Protein AF-A0A376TMY0-F1 (afdb_monomer)

Organism: Escherichia coli (NCBI:txid562)

Sequence (154 aa):
MQKVVAERKQSINDLKIKVEDQLVHAHFEAKAALDAGATEAEMKPIQDDIRHAQWRWDLAIASHGIHMHAPEEGLRMLGTAMDKAADARTKLARLLATKGITHEIEIPDISTKEKAQQAIGLNMEQIKAEKQDFIKTVIPQWEEQARKNGLLSQ

Secondary structure (DSSP, 8-state):
-HHHHHHHHHHHHHHHHHHHHHHHHHHHHHHHHHHTT--HHHHHHHHHHHHHHHHHHHHHHSSTTHHHH-HHHHHHHHHHHHHHHHHHHHHHHHHHHHTT--S--PPP--SSHHHHHHHTT--HHHHHHHHHHHHHHHHHHHHHHHHHTTSS--

Nearest PDB structures (foldseek):
  4wjy-assembly1_B  TM=9.964E-01  e=9.629E-17  Escherichia coli K-12
  2rf7-assembly1_B  TM=9.972E-01  e=1.450E-16  Escherichia coli K-12
  2rdz-assembly1_A  TM=9.982E-01  e=1.780E-16  Escherichia coli
  3ubr-assembly1_B  TM=9.770E-01  e=7.491E-11  Shewanella oneidensis
  3bng-assembly1_A  TM=9.605E-01  e=2.090E-07  Wolinella succinogenes

pLDDT: mean 98.4, std 2.16, range [74.0, 98.94]

Structure (mmCIF, N/CA/C/O backbone):
data_AF-A0A376TMY0-F1
#
_entry.id   AF-A0A376TMY0-F1
#
loop_
_atom_site.group_PDB
_atom_site.id
_atom_site.type_symbol
_atom_site.label_atom_id
_atom_site.label_alt_id
_atom_site.label_comp_id
_atom_site.label_asym_id
_atom_site.label_entity_id
_atom_site.label_seq_id
_atom_site.pdbx_PDB_ins_code
_atom_site.Cartn_x
_atom_site.Cartn_y
_atom_site.Cartn_z
_atom_site.occupancy
_atom_site.B_iso_or_equiv
_atom_site.auth_seq_id
_atom_site.auth_comp_id
_atom_site.auth_asym_id
_atom_site.auth_atom_id
_atom_site.pdbx_PDB_model_num
ATOM 1 N N . MET A 1 1 ? 19.590 22.408 -14.480 1.00 90.50 1 MET A N 1
ATOM 2 C CA . MET A 1 1 ? 18.541 21.394 -14.742 1.00 90.50 1 MET A CA 1
ATOM 3 C C . MET A 1 1 ? 18.620 20.184 -13.813 1.00 90.50 1 MET A C 1
ATOM 5 O O . MET A 1 1 ? 17.649 19.960 -13.108 1.00 90.50 1 MET A O 1
ATOM 9 N N . GLN A 1 2 ? 19.740 19.451 -13.718 1.00 97.69 2 GLN A N 1
ATOM 10 C CA . GLN A 1 2 ? 19.847 18.258 -12.844 1.00 97.69 2 GLN A CA 1
ATOM 11 C C . GLN A 1 2 ? 19.485 18.519 -11.367 1.00 97.69 2 GLN A C 1
ATOM 13 O O . GLN A 1 2 ? 18.753 17.732 -10.776 1.00 97.69 2 GLN A O 1
ATOM 18 N N . LYS A 1 3 ? 19.914 19.657 -10.799 1.00 98.38 3 LYS A N 1
ATOM 19 C CA . LYS A 1 3 ? 19.566 20.055 -9.422 1.00 98.38 3 LYS A CA 1
ATOM 20 C C . LYS A 1 3 ? 18.049 20.149 -9.188 1.00 98.38 3 LYS A C 1
ATOM 22 O O . LYS A 1 3 ? 17.564 19.632 -8.194 1.00 98.38 3 LYS A O 1
ATOM 27 N N . VAL A 1 4 ? 17.306 20.735 -10.130 1.00 98.44 4 VAL A N 1
ATOM 28 C CA . VAL A 1 4 ? 15.838 20.879 -10.045 1.00 98.44 4 VAL A CA 1
ATOM 29 C C . VAL A 1 4 ? 15.142 19.514 -10.103 1.00 98.44 4 VAL A C 1
ATOM 31 O O . VAL A 1 4 ? 14.185 19.272 -9.376 1.00 98.44 4 VAL A O 1
ATOM 34 N N . VAL A 1 5 ? 15.638 18.598 -10.942 1.00 98.62 5 VAL A N 1
ATOM 35 C CA . VAL A 1 5 ? 15.109 17.224 -11.032 1.00 98.62 5 VAL A CA 1
ATOM 36 C C . VAL A 1 5 ? 15.339 16.457 -9.728 1.00 98.62 5 VAL A C 1
ATOM 38 O O . VAL A 1 5 ? 14.443 15.749 -9.273 1.00 98.62 5 VAL A O 1
ATOM 41 N N . ALA A 1 6 ? 16.521 16.606 -9.122 1.00 98.62 6 ALA A N 1
ATOM 42 C CA . ALA A 1 6 ? 16.854 15.979 -7.845 1.00 98.62 6 ALA A CA 1
ATOM 43 C C . ALA A 1 6 ? 16.005 16.532 -6.688 1.00 98.62 6 ALA A C 1
ATOM 45 O O . ALA A 1 6 ? 15.508 15.754 -5.881 1.00 98.62 6 ALA A O 1
ATOM 46 N N . GLU A 1 7 ? 15.780 17.848 -6.651 1.00 98.75 7 GLU A N 1
ATOM 47 C CA . GLU A 1 7 ? 14.919 18.499 -5.656 1.00 98.75 7 GLU A CA 1
ATOM 48 C C . GLU A 1 7 ? 13.488 17.948 -5.709 1.00 98.75 7 GLU A C 1
ATOM 50 O O . GLU A 1 7 ? 12.977 17.457 -4.707 1.00 98.75 7 GLU A O 1
ATOM 55 N N . ARG A 1 8 ? 12.883 17.900 -6.903 1.00 98.69 8 ARG A N 1
ATOM 56 C CA . ARG A 1 8 ? 11.541 17.323 -7.101 1.00 98.69 8 ARG A CA 1
ATOM 57 C C . ARG A 1 8 ? 11.479 15.843 -6.724 1.00 98.69 8 ARG A C 1
ATOM 59 O O . ARG A 1 8 ? 10.479 15.391 -6.171 1.00 98.69 8 ARG A O 1
ATOM 66 N N . LYS A 1 9 ? 12.543 15.084 -7.012 1.00 98.75 9 LYS A N 1
ATOM 67 C CA . LYS A 1 9 ? 12.643 13.672 -6.622 1.00 98.75 9 LYS A CA 1
ATOM 68 C C . LYS A 1 9 ? 12.627 13.520 -5.104 1.00 98.75 9 LYS A C 1
ATOM 70 O O . LYS A 1 9 ? 11.903 12.658 -4.613 1.00 98.75 9 LYS A O 1
ATOM 75 N N . GLN A 1 10 ? 13.373 14.360 -4.387 1.00 98.81 10 GLN A N 1
ATOM 76 C CA . GLN A 1 10 ? 13.374 14.356 -2.927 1.00 98.81 10 GLN A CA 1
ATOM 77 C C . GLN A 1 10 ? 11.998 14.736 -2.373 1.00 98.81 10 GLN A C 1
ATOM 79 O O . GLN A 1 10 ? 11.454 13.987 -1.573 1.00 98.81 10 GLN A O 1
ATOM 84 N N . SER A 1 11 ? 11.377 15.813 -2.867 1.00 98.69 11 SER A N 1
ATOM 85 C CA . SER A 1 11 ? 10.048 16.237 -2.399 1.00 98.69 11 SER A CA 1
ATOM 86 C C . SER A 1 11 ? 8.979 15.153 -2.575 1.00 98.69 11 SER A C 1
ATOM 88 O O . SER A 1 11 ? 8.166 14.928 -1.679 1.00 98.69 11 SER A O 1
ATOM 90 N N . ILE A 1 12 ? 8.985 14.452 -3.715 1.00 98.81 12 ILE A N 1
ATOM 91 C CA . ILE A 1 12 ? 8.068 13.331 -3.956 1.00 98.81 12 ILE A CA 1
ATOM 92 C C . ILE A 1 12 ? 8.401 12.148 -3.051 1.00 98.81 12 ILE A C 1
ATOM 94 O O . ILE A 1 12 ? 7.483 11.523 -2.531 1.00 98.81 12 ILE A O 1
ATOM 98 N N . ASN A 1 13 ? 9.683 11.840 -2.836 1.00 98.88 13 ASN A N 1
ATOM 99 C CA . ASN A 1 13 ? 10.091 10.753 -1.949 1.00 98.88 13 ASN A CA 1
ATOM 100 C C . ASN A 1 13 ? 9.668 11.004 -0.494 1.00 98.88 13 ASN 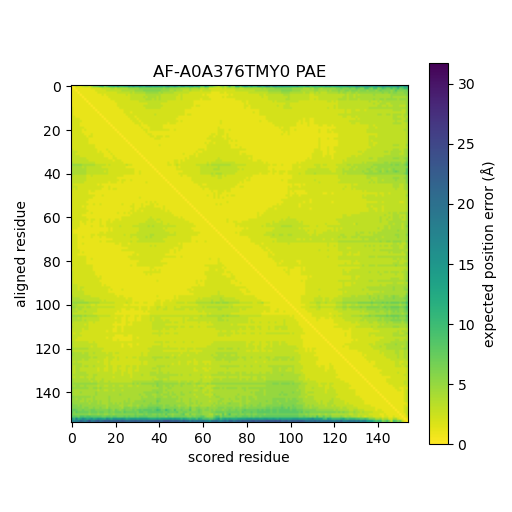A C 1
ATOM 102 O O . ASN A 1 13 ? 9.097 10.109 0.126 1.00 98.88 13 ASN A O 1
ATOM 106 N N . ASP A 1 14 ? 9.854 12.225 0.005 1.00 98.88 14 ASP A N 1
ATOM 107 C CA . ASP A 1 14 ? 9.470 12.612 1.364 1.00 98.88 14 ASP A CA 1
ATOM 108 C C . ASP A 1 14 ? 7.961 12.453 1.592 1.00 98.88 14 ASP A C 1
ATOM 110 O O . ASP A 1 14 ? 7.529 11.959 2.634 1.00 98.88 14 ASP A O 1
ATOM 114 N N . LEU A 1 15 ? 7.134 12.871 0.626 1.00 98.81 15 LEU A N 1
ATOM 115 C CA . LEU A 1 15 ? 5.681 12.735 0.738 1.00 98.81 15 LEU A CA 1
ATOM 116 C C . LEU A 1 15 ? 5.216 11.289 0.512 1.00 98.81 15 LEU A C 1
ATOM 118 O O . LEU A 1 15 ? 4.308 10.833 1.204 1.00 98.81 15 LEU A O 1
ATOM 122 N N . LYS A 1 16 ? 5.854 10.559 -0.410 1.00 98.88 16 LYS A N 1
ATOM 123 C CA . LYS A 1 16 ? 5.614 9.130 -0.658 1.00 98.88 16 LYS A CA 1
ATOM 124 C C . LYS A 1 16 ? 5.759 8.323 0.631 1.00 98.88 16 LYS A C 1
ATOM 126 O O . LYS A 1 16 ? 4.828 7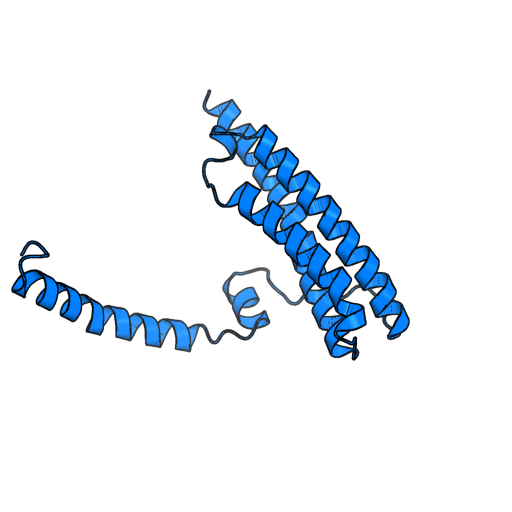.605 0.971 1.00 98.88 16 LYS A O 1
ATOM 131 N N . ILE A 1 17 ? 6.873 8.482 1.349 1.00 98.81 17 ILE A N 1
ATOM 132 C CA . ILE A 1 17 ? 7.144 7.738 2.591 1.00 98.81 17 ILE A CA 1
ATOM 133 C C . ILE A 1 17 ? 6.084 8.055 3.651 1.00 98.81 17 ILE A C 1
ATOM 135 O O . ILE A 1 17 ? 5.507 7.143 4.226 1.00 98.81 17 ILE A O 1
ATOM 139 N N . LYS A 1 18 ? 5.715 9.331 3.827 1.00 98.94 18 LYS A N 1
ATOM 140 C CA . LYS A 1 18 ? 4.642 9.707 4.766 1.00 98.94 18 LYS A CA 1
ATOM 141 C C . LYS A 1 18 ? 3.312 9.026 4.441 1.00 98.94 18 LYS A C 1
ATOM 143 O O . LYS A 1 18 ? 2.593 8.634 5.353 1.00 98.94 18 LYS A O 1
ATOM 148 N N . VAL A 1 19 ? 2.953 8.921 3.158 1.00 98.88 19 VAL A N 1
ATOM 149 C CA . VAL A 1 19 ? 1.728 8.222 2.733 1.00 98.88 19 VAL A CA 1
ATOM 150 C C . VAL A 1 19 ? 1.856 6.712 2.957 1.00 98.88 19 VAL A C 1
ATOM 152 O O . VAL A 1 19 ? 0.900 6.097 3.421 1.00 98.88 19 VAL A O 1
ATOM 155 N N . GLU A 1 20 ? 3.021 6.123 2.676 1.00 98.94 20 GLU A N 1
ATOM 156 C CA . GLU A 1 20 ? 3.308 4.706 2.946 1.00 98.94 20 GLU A CA 1
ATOM 157 C C . GLU A 1 20 ? 3.151 4.374 4.426 1.00 98.94 20 GLU A C 1
ATOM 159 O O . GLU A 1 20 ? 2.451 3.417 4.743 1.00 98.94 20 GLU A O 1
ATOM 164 N N . ASP A 1 21 ? 3.691 5.199 5.323 1.00 98.88 21 ASP A N 1
ATOM 165 C CA . ASP A 1 21 ? 3.556 5.012 6.769 1.00 98.88 21 ASP A CA 1
ATOM 166 C C . ASP A 1 21 ? 2.076 4.993 7.188 1.00 98.88 21 ASP A C 1
ATOM 168 O O . ASP A 1 21 ? 1.635 4.092 7.902 1.00 98.88 21 ASP A O 1
ATOM 172 N N . GLN A 1 22 ? 1.260 5.932 6.688 1.00 98.94 22 GLN A N 1
ATOM 173 C CA . GLN A 1 22 ? -0.181 5.931 6.977 1.00 98.94 22 GLN A CA 1
ATOM 174 C C . GLN A 1 22 ? -0.888 4.680 6.443 1.00 98.94 22 GLN A C 1
ATOM 176 O O . GLN A 1 22 ? -1.775 4.152 7.112 1.00 98.94 22 GLN A O 1
ATOM 181 N N . LEU A 1 23 ? -0.513 4.204 5.253 1.00 98.94 23 LEU A N 1
ATOM 182 C CA . LEU A 1 23 ? -1.084 2.993 4.665 1.00 98.94 23 LEU A CA 1
ATOM 183 C C . LEU A 1 23 ? -0.680 1.740 5.450 1.00 98.94 23 LEU A C 1
ATOM 185 O O . LEU A 1 23 ? -1.530 0.881 5.675 1.00 98.94 23 LEU A O 1
ATOM 189 N N . VAL A 1 24 ? 0.573 1.649 5.911 1.00 98.88 24 VAL A N 1
ATOM 190 C CA . VAL A 1 24 ? 1.045 0.569 6.794 1.00 98.88 24 VAL A CA 1
ATOM 191 C C . VAL A 1 24 ? 0.183 0.514 8.052 1.00 98.88 24 VAL A C 1
ATOM 193 O O . VAL A 1 24 ? -0.403 -0.531 8.337 1.00 98.88 24 VAL A O 1
ATOM 196 N N . HIS A 1 25 ? 0.033 1.638 8.757 1.00 98.88 25 HIS A N 1
ATOM 197 C CA . HIS A 1 25 ? -0.818 1.694 9.944 1.00 98.88 25 HIS A CA 1
ATOM 198 C C . HIS A 1 25 ? -2.270 1.317 9.631 1.00 98.88 25 HIS A C 1
ATOM 200 O O . HIS A 1 25 ? -2.831 0.472 10.323 1.00 98.88 25 HIS A O 1
ATOM 206 N N . ALA A 1 26 ? -2.864 1.860 8.562 1.00 98.94 26 ALA A N 1
ATOM 207 C CA . ALA A 1 26 ? -4.246 1.555 8.192 1.00 98.94 26 ALA A CA 1
ATOM 208 C C . ALA A 1 26 ? -4.476 0.053 7.935 1.00 98.94 26 ALA A C 1
ATOM 210 O O . ALA A 1 26 ? -5.509 -0.485 8.331 1.00 98.94 26 ALA A O 1
ATOM 211 N N . HIS A 1 27 ? -3.519 -0.644 7.310 1.00 98.94 27 HIS A N 1
ATOM 212 C CA . HIS A 1 27 ? -3.613 -2.092 7.078 1.00 98.94 27 HIS A CA 1
ATOM 213 C C . HIS A 1 27 ? -3.524 -2.906 8.373 1.00 98.94 27 HIS A C 1
ATOM 215 O O . HIS A 1 27 ? -4.314 -3.832 8.564 1.00 98.94 27 HIS A O 1
ATOM 221 N N . PHE A 1 28 ? -2.609 -2.566 9.285 1.00 98.88 28 PHE A N 1
ATOM 222 C CA . PHE A 1 28 ? -2.486 -3.268 10.569 1.00 98.88 28 PHE A CA 1
ATOM 223 C C . PHE A 1 28 ? -3.645 -2.963 11.525 1.00 98.88 28 PHE A C 1
ATOM 225 O O . PHE A 1 28 ? -4.151 -3.868 12.184 1.00 98.88 28 PHE A O 1
ATOM 232 N N . GLU A 1 29 ? -4.135 -1.726 11.548 1.00 98.94 29 GLU A N 1
ATOM 233 C CA . GLU A 1 29 ? -5.344 -1.342 12.280 1.00 98.94 29 GLU A CA 1
ATOM 234 C C . GLU A 1 29 ? -6.580 -2.075 11.741 1.00 98.94 29 GLU A C 1
ATOM 236 O O . GLU A 1 29 ? -7.395 -2.574 12.519 1.00 98.94 29 GLU A O 1
ATOM 241 N N . ALA A 1 30 ? -6.710 -2.201 10.415 1.00 98.88 30 ALA A N 1
ATOM 242 C CA . ALA A 1 30 ? -7.779 -2.980 9.794 1.00 98.88 30 ALA A CA 1
ATOM 243 C C . ALA A 1 30 ? -7.693 -4.465 10.153 1.00 98.88 30 ALA A C 1
ATOM 245 O O . ALA A 1 30 ? -8.720 -5.078 10.448 1.00 9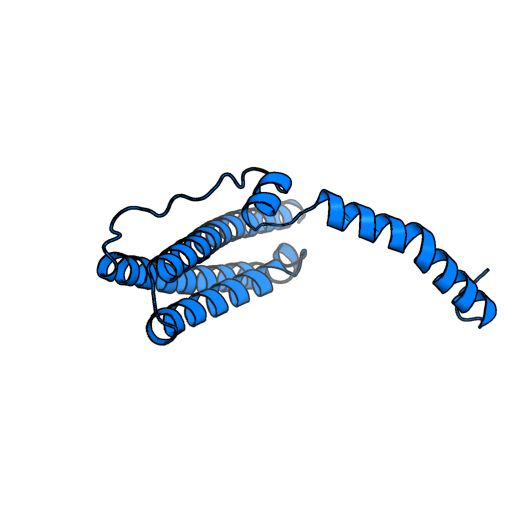8.88 30 ALA A O 1
ATOM 246 N N . LY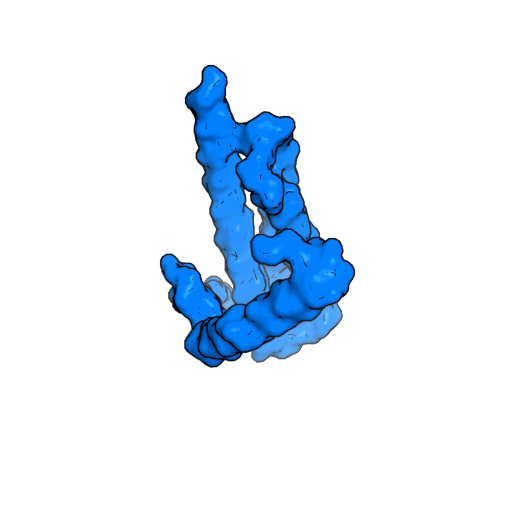S A 1 31 ? -6.481 -5.033 10.190 1.00 98.81 31 LYS A N 1
ATOM 247 C CA . LYS A 1 31 ? -6.260 -6.391 10.694 1.00 98.81 31 LYS A CA 1
ATOM 248 C C . LYS A 1 31 ? -6.703 -6.517 12.155 1.00 98.81 31 LYS A C 1
ATOM 250 O O . LYS A 1 31 ? -7.441 -7.442 12.466 1.00 98.81 31 LYS A O 1
ATOM 255 N N . ALA A 1 32 ? -6.320 -5.584 13.026 1.00 98.81 32 ALA A N 1
ATOM 256 C CA . ALA A 1 32 ? -6.724 -5.603 14.432 1.00 98.81 32 ALA A CA 1
ATOM 257 C C . ALA A 1 32 ? -8.252 -5.520 14.601 1.00 98.81 32 ALA A C 1
ATOM 259 O O . ALA A 1 32 ? -8.821 -6.223 15.433 1.00 98.81 32 ALA A O 1
ATOM 260 N N . ALA A 1 33 ? -8.936 -4.714 13.782 1.00 98.81 33 ALA A N 1
ATOM 261 C CA . ALA A 1 33 ? -10.396 -4.645 13.785 1.00 98.81 33 ALA A CA 1
ATOM 262 C C . ALA A 1 33 ? -11.037 -5.979 13.359 1.00 98.81 33 ALA A C 1
ATOM 264 O O . ALA A 1 33 ? -11.991 -6.429 13.996 1.00 98.81 33 ALA A O 1
ATOM 265 N N . LEU A 1 34 ? -10.502 -6.629 12.319 1.00 98.81 34 LEU A N 1
ATOM 266 C CA . LEU A 1 34 ? -10.944 -7.955 11.872 1.00 98.81 34 LEU A CA 1
ATOM 267 C C . LEU A 1 34 ? -10.698 -9.031 12.939 1.00 98.81 34 LEU A C 1
ATOM 269 O O . LEU A 1 34 ? -11.605 -9.803 13.239 1.00 98.81 34 LEU A O 1
ATOM 273 N N . ASP A 1 35 ? -9.516 -9.041 13.558 1.00 98.62 35 ASP A N 1
ATOM 274 C CA . ASP A 1 35 ? -9.172 -9.957 14.653 1.00 98.62 35 ASP A CA 1
ATOM 275 C C . ASP A 1 35 ? -10.099 -9.757 15.869 1.00 98.62 35 ASP A C 1
ATOM 277 O O . ASP A 1 35 ? -10.437 -10.715 16.564 1.00 98.62 35 ASP A O 1
ATOM 281 N N . ALA A 1 36 ? -10.568 -8.525 16.096 1.00 98.69 36 ALA A N 1
ATOM 282 C CA . ALA A 1 36 ? -11.554 -8.177 17.120 1.00 98.69 36 ALA A CA 1
ATOM 283 C C . ALA A 1 36 ? -13.018 -8.446 16.700 1.00 98.69 36 ALA A C 1
ATOM 285 O O . ALA A 1 36 ? -13.954 -8.031 17.389 1.00 98.69 36 ALA A O 1
ATOM 286 N N . GLY A 1 37 ? -13.239 -9.131 15.573 1.00 98.62 37 GLY A N 1
ATOM 287 C CA . GLY A 1 37 ? -14.561 -9.560 15.116 1.00 98.62 37 GLY A CA 1
ATOM 288 C C . GLY A 1 37 ? -15.372 -8.480 14.398 1.00 98.62 37 GLY A C 1
ATOM 289 O O . GLY A 1 37 ? -16.604 -8.507 14.451 1.00 98.62 37 GLY A O 1
ATOM 290 N N . ALA A 1 38 ? -14.726 -7.504 13.753 1.00 98.69 38 ALA A N 1
ATOM 291 C CA . ALA A 1 38 ? -15.424 -6.587 12.855 1.00 98.69 38 ALA A CA 1
ATOM 292 C C . ALA A 1 38 ? -16.055 -7.336 11.668 1.00 98.69 38 ALA A C 1
ATOM 294 O O . ALA A 1 38 ? -15.436 -8.187 11.033 1.00 98.69 38 ALA A O 1
ATOM 295 N N . THR A 1 39 ? -17.302 -6.994 11.363 1.00 98.81 39 THR A N 1
ATOM 296 C CA . THR A 1 39 ? -18.069 -7.566 10.252 1.00 98.81 39 THR A CA 1
ATOM 297 C C . THR A 1 39 ? -17.672 -6.946 8.914 1.00 98.81 39 THR A C 1
ATOM 299 O O . THR A 1 39 ? -17.142 -5.835 8.852 1.00 98.81 39 THR A O 1
ATOM 302 N N . GLU A 1 40 ? -18.013 -7.615 7.811 1.00 98.31 40 GLU A N 1
ATOM 303 C CA . GLU A 1 40 ? -17.824 -7.061 6.464 1.00 98.31 40 GLU A CA 1
ATOM 304 C C . GLU A 1 40 ? -18.513 -5.701 6.290 1.00 98.31 40 GLU A C 1
ATOM 306 O O . GLU A 1 40 ? -17.940 -4.790 5.697 1.00 98.31 40 GLU A O 1
ATOM 311 N N . ALA A 1 41 ? -19.718 -5.533 6.846 1.00 98.69 41 ALA A N 1
ATOM 312 C CA . ALA A 1 41 ? -20.469 -4.283 6.752 1.00 98.69 41 ALA A CA 1
ATOM 313 C C . ALA A 1 41 ? -19.773 -3.124 7.487 1.00 98.69 41 ALA A C 1
ATOM 315 O O . ALA A 1 41 ? -19.730 -2.009 6.968 1.00 98.69 41 ALA A O 1
ATOM 316 N N . GLU A 1 42 ? -19.195 -3.387 8.664 1.00 98.69 42 GLU A N 1
ATOM 317 C CA . GLU A 1 42 ? -18.407 -2.401 9.418 1.00 98.69 42 GLU A CA 1
ATOM 318 C C . GLU A 1 42 ? -17.102 -2.044 8.687 1.00 98.69 42 GLU A C 1
ATOM 320 O O . GLU A 1 42 ? -16.700 -0.879 8.661 1.00 98.69 42 GLU A O 1
ATOM 325 N N . MET A 1 43 ? -16.457 -3.034 8.061 1.00 98.88 43 MET A N 1
ATOM 326 C CA . MET A 1 43 ? -15.170 -2.864 7.381 1.00 98.88 43 MET A CA 1
ATOM 327 C C . MET A 1 43 ? -15.282 -2.248 5.988 1.00 98.88 43 MET A C 1
ATOM 329 O O . MET A 1 43 ? -14.352 -1.569 5.552 1.00 98.88 43 MET A O 1
ATOM 333 N N . LYS A 1 44 ? -16.402 -2.439 5.286 1.00 98.81 44 LYS A N 1
ATOM 334 C CA . LYS A 1 44 ? -16.592 -1.989 3.901 1.00 98.81 44 LYS A CA 1
ATOM 335 C C . LYS A 1 44 ? -16.196 -0.523 3.651 1.00 98.81 44 LYS A C 1
ATOM 337 O O . LYS A 1 44 ? -15.388 -0.298 2.749 1.00 98.81 44 LYS A O 1
ATOM 342 N N . PRO A 1 45 ? -16.688 0.479 4.411 1.00 98.81 45 PRO A N 1
ATOM 343 C CA . PRO A 1 45 ? -16.304 1.872 4.175 1.00 98.81 45 PRO A CA 1
ATOM 344 C C . PRO A 1 45 ? -14.814 2.138 4.443 1.00 98.81 45 PRO A C 1
ATOM 346 O O . PRO A 1 45 ? -14.206 2.950 3.752 1.00 98.81 45 PRO A O 1
ATOM 349 N N . ILE A 1 46 ? -14.210 1.441 5.410 1.00 98.88 46 ILE A N 1
ATOM 350 C CA . ILE A 1 46 ? -12.776 1.551 5.716 1.00 98.88 46 ILE A CA 1
ATOM 351 C C . ILE A 1 46 ? -11.945 0.986 4.563 1.00 98.88 46 ILE A C 1
ATOM 353 O O . ILE A 1 46 ? -11.002 1.623 4.103 1.00 98.88 46 ILE A O 1
ATOM 357 N N . GLN A 1 47 ? -12.308 -0.198 4.071 1.00 98.88 47 GLN A N 1
ATOM 358 C CA . GLN A 1 47 ? -11.614 -0.859 2.969 1.00 98.88 47 GLN A CA 1
ATOM 359 C C . GLN A 1 47 ? -11.737 -0.068 1.663 1.00 98.88 47 GLN A C 1
ATOM 361 O O . GLN A 1 47 ? -10.778 -0.023 0.895 1.00 98.88 47 GLN A O 1
ATOM 366 N N . ASP A 1 48 ? -12.870 0.601 1.424 1.00 98.88 48 ASP A N 1
ATOM 367 C CA . ASP A 1 48 ? -13.027 1.516 0.290 1.00 98.88 48 ASP A CA 1
ATOM 368 C C . ASP A 1 48 ? -12.070 2.713 0.389 1.00 98.88 48 ASP A C 1
ATOM 370 O O . ASP A 1 48 ? -11.441 3.086 -0.605 1.00 98.88 48 ASP A O 1
ATOM 374 N N . ASP A 1 49 ? -11.912 3.302 1.577 1.00 98.94 49 ASP A N 1
ATOM 375 C CA . ASP A 1 49 ? -10.959 4.394 1.785 1.00 98.94 49 ASP A CA 1
ATOM 376 C C . ASP A 1 49 ? -9.505 3.920 1.634 1.00 98.94 49 ASP A C 1
ATOM 378 O O . ASP A 1 49 ? -8.744 4.562 0.909 1.00 98.94 49 ASP A O 1
ATOM 382 N N . ILE A 1 50 ? -9.131 2.766 2.206 1.00 98.94 50 ILE A N 1
ATOM 383 C CA . ILE A 1 50 ? -7.799 2.155 2.020 1.00 98.94 50 ILE A CA 1
ATOM 384 C C . ILE A 1 50 ? -7.538 1.878 0.535 1.00 98.94 50 ILE A C 1
ATOM 386 O O . ILE A 1 50 ? -6.484 2.242 0.011 1.00 98.94 50 ILE A O 1
ATOM 390 N N . ARG A 1 51 ? -8.512 1.291 -0.174 1.00 98.88 51 ARG A N 1
ATOM 391 C CA . ARG A 1 51 ? -8.430 1.027 -1.617 1.00 98.88 51 ARG A CA 1
ATOM 392 C C . ARG A 1 51 ? -8.151 2.310 -2.392 1.00 98.88 51 ARG A C 1
ATOM 394 O O . ARG A 1 51 ? -7.257 2.328 -3.235 1.00 98.88 51 ARG A O 1
ATOM 401 N N . HIS A 1 52 ? -8.905 3.377 -2.136 1.00 98.94 52 HIS A N 1
ATOM 402 C CA . HIS A 1 52 ? -8.713 4.647 -2.831 1.00 98.94 52 HIS A CA 1
ATOM 403 C C . HIS A 1 52 ? -7.395 5.328 -2.458 1.00 98.94 52 HIS A C 1
ATOM 405 O O . HIS A 1 52 ? -6.736 5.868 -3.346 1.00 98.94 52 HIS A O 1
ATOM 411 N N . ALA A 1 53 ? -6.999 5.297 -1.183 1.00 98.94 53 ALA A N 1
ATOM 412 C CA . ALA A 1 53 ? -5.732 5.847 -0.717 1.00 98.94 53 ALA A CA 1
ATOM 413 C C . ALA A 1 53 ? -4.551 5.162 -1.413 1.00 98.94 53 ALA A C 1
ATOM 415 O O . ALA A 1 53 ? -3.734 5.829 -2.049 1.00 98.94 53 ALA A O 1
ATOM 416 N N . GLN A 1 54 ? -4.515 3.829 -1.376 1.00 98.94 54 GLN A N 1
ATOM 417 C CA . GLN A 1 54 ? -3.437 3.052 -1.973 1.00 98.94 54 GLN A CA 1
ATOM 418 C C . GLN A 1 54 ? -3.433 3.155 -3.500 1.00 98.94 54 GLN A C 1
ATOM 420 O O . GLN A 1 54 ? -2.367 3.299 -4.082 1.00 98.94 54 GLN A O 1
ATOM 425 N N . TRP A 1 55 ? -4.596 3.174 -4.161 1.00 98.88 55 TRP A N 1
ATOM 426 C CA . TRP A 1 55 ? -4.668 3.405 -5.609 1.00 98.88 55 TRP A CA 1
ATOM 427 C C . TRP A 1 55 ? -4.039 4.744 -6.017 1.00 98.88 55 TRP A C 1
ATOM 429 O O . TRP A 1 55 ? -3.250 4.805 -6.959 1.00 98.88 55 TRP A O 1
ATOM 439 N N . ARG A 1 56 ? -4.382 5.824 -5.305 1.00 98.88 56 ARG A N 1
ATOM 440 C CA . ARG A 1 56 ? -3.860 7.170 -5.583 1.00 98.88 56 ARG A CA 1
ATOM 441 C C . ARG A 1 56 ? -2.358 7.244 -5.328 1.00 98.88 56 ARG A C 1
ATOM 443 O O . ARG A 1 56 ? -1.650 7.825 -6.144 1.00 98.88 56 ARG A O 1
ATOM 450 N N . TRP A 1 57 ? -1.893 6.659 -4.223 1.00 98.94 57 TRP A N 1
ATOM 451 C CA . TRP A 1 57 ? -0.471 6.551 -3.904 1.00 98.94 57 TRP A CA 1
ATOM 452 C C . TRP A 1 57 ? 0.281 5.796 -5.000 1.00 98.94 57 TRP A C 1
ATOM 454 O O . TRP A 1 57 ? 1.217 6.348 -5.569 1.00 98.94 57 TRP A O 1
ATOM 464 N N . ASP A 1 58 ? -0.165 4.589 -5.348 1.00 98.88 58 ASP A N 1
ATOM 465 C CA . ASP A 1 58 ? 0.538 3.715 -6.286 1.00 98.88 58 ASP A CA 1
ATOM 466 C C . ASP A 1 58 ? 0.617 4.366 -7.671 1.00 98.88 58 ASP A C 1
ATOM 468 O O . ASP A 1 58 ? 1.700 4.539 -8.224 1.00 98.88 58 ASP A O 1
ATOM 472 N N . LEU A 1 59 ? -0.504 4.888 -8.186 1.00 98.75 59 LEU A N 1
ATOM 473 C CA . LEU A 1 59 ? -0.515 5.582 -9.476 1.00 98.75 59 LEU A CA 1
ATOM 474 C C . LEU A 1 59 ? 0.391 6.829 -9.484 1.00 98.75 59 LEU A C 1
ATOM 476 O O . LEU A 1 59 ? 0.970 7.153 -10.521 1.00 98.75 59 LEU A O 1
ATOM 480 N N . ALA A 1 60 ? 0.544 7.515 -8.346 1.00 98.75 60 ALA A N 1
ATOM 481 C CA . ALA A 1 60 ? 1.400 8.694 -8.241 1.00 98.75 60 ALA A CA 1
ATOM 482 C C . ALA A 1 60 ? 2.893 8.359 -8.349 1.00 98.75 60 ALA A C 1
ATOM 484 O O . ALA A 1 60 ? 3.659 9.192 -8.830 1.00 98.75 60 ALA A O 1
ATOM 485 N N . ILE A 1 61 ? 3.326 7.174 -7.897 1.00 98.75 61 ILE A N 1
ATOM 486 C CA . ILE A 1 61 ? 4.755 6.830 -7.790 1.00 98.75 61 ILE A CA 1
ATOM 487 C C . ILE A 1 61 ? 5.196 5.613 -8.608 1.00 98.75 61 ILE A C 1
ATOM 489 O O . ILE A 1 61 ? 6.399 5.379 -8.719 1.00 98.75 61 ILE A O 1
ATOM 493 N N . ALA A 1 62 ? 4.271 4.871 -9.226 1.00 98.50 62 ALA A N 1
ATOM 494 C CA . ALA A 1 62 ? 4.580 3.695 -10.043 1.00 98.50 62 ALA A CA 1
ATOM 495 C C . ALA A 1 62 ? 5.436 4.056 -11.267 1.00 98.50 62 ALA A C 1
ATOM 497 O O . ALA A 1 62 ? 6.278 3.276 -11.721 1.00 98.50 62 ALA A O 1
ATOM 498 N N . SER A 1 63 ? 5.272 5.278 -11.784 1.00 98.56 63 SER A N 1
ATOM 499 C CA . SER A 1 63 ? 6.209 5.848 -12.746 1.00 98.56 63 SER A CA 1
ATOM 500 C C . SER A 1 63 ? 7.458 6.354 -12.029 1.00 98.56 63 SER A C 1
ATOM 502 O O . SER A 1 63 ? 7.467 7.438 -11.446 1.00 98.56 63 SER A O 1
ATOM 504 N N . HIS A 1 64 ? 8.561 5.616 -12.161 1.00 98.62 64 HIS A N 1
ATOM 505 C CA . HIS A 1 64 ? 9.864 6.008 -11.612 1.00 98.62 64 HIS A CA 1
ATOM 506 C C . HIS A 1 64 ? 10.355 7.388 -12.100 1.00 98.62 64 HIS A C 1
ATOM 508 O O . HIS A 1 64 ? 11.200 7.998 -11.451 1.00 98.62 64 HIS A O 1
ATOM 514 N N . GLY A 1 65 ? 9.832 7.887 -13.229 1.00 98.56 65 GLY A N 1
ATOM 515 C CA . GLY A 1 65 ? 10.162 9.194 -13.803 1.00 98.56 65 GLY A CA 1
ATOM 516 C C . GLY A 1 65 ? 9.216 10.336 -13.414 1.00 98.56 65 GLY A C 1
ATOM 517 O O . GLY A 1 65 ? 9.369 11.438 -13.942 1.00 98.56 65 GLY A O 1
ATOM 518 N N . ILE A 1 66 ? 8.238 10.121 -12.521 1.00 98.81 66 ILE A N 1
ATOM 519 C CA . ILE A 1 66 ? 7.187 11.115 -12.217 1.00 98.81 66 ILE A CA 1
ATOM 520 C C . ILE A 1 66 ? 7.743 12.479 -11.786 1.00 98.81 66 ILE A C 1
ATOM 522 O O . ILE A 1 66 ? 7.228 13.519 -12.190 1.00 98.81 66 ILE A O 1
ATOM 526 N N . HIS A 1 67 ? 8.857 12.482 -11.053 1.00 98.69 67 HIS A N 1
ATOM 527 C CA . HIS A 1 67 ? 9.525 13.693 -10.579 1.00 98.69 67 HIS A CA 1
ATOM 528 C C . HIS A 1 67 ? 10.119 14.564 -11.700 1.00 98.69 67 HIS A C 1
ATOM 530 O O . HIS A 1 67 ? 10.435 15.732 -11.470 1.00 98.69 67 HIS A O 1
ATOM 536 N N . MET A 1 68 ? 10.279 14.003 -12.900 1.00 98.56 68 MET A N 1
ATOM 537 C CA . MET A 1 68 ? 10.652 14.722 -14.116 1.00 98.56 68 MET A CA 1
ATOM 538 C C . MET A 1 68 ? 9.425 15.017 -14.987 1.00 98.56 68 MET A C 1
ATOM 540 O O . MET A 1 68 ? 9.281 16.136 -15.468 1.00 98.56 68 MET A O 1
ATOM 544 N N . HIS A 1 69 ? 8.555 14.026 -15.201 1.00 98.69 69 HIS A N 1
ATOM 545 C CA . HIS A 1 69 ? 7.476 14.114 -16.191 1.00 98.69 69 HIS A CA 1
ATOM 546 C C . HIS A 1 69 ? 6.304 14.998 -15.749 1.00 98.69 69 HIS A C 1
ATOM 548 O O . HIS A 1 69 ? 5.818 15.803 -16.538 1.00 98.69 69 HIS A O 1
ATOM 554 N N . ALA A 1 70 ? 5.834 14.835 -14.510 1.00 98.75 70 ALA A N 1
ATOM 555 C CA . ALA A 1 70 ? 4.666 15.543 -13.983 1.00 98.75 70 ALA A CA 1
ATOM 556 C C . ALA A 1 70 ? 4.738 15.666 -12.444 1.00 98.75 70 ALA A C 1
ATOM 558 O O . ALA A 1 70 ? 3.885 15.142 -11.728 1.00 98.75 70 ALA A O 1
ATOM 559 N N . PRO A 1 71 ? 5.771 16.339 -11.910 1.00 98.75 71 PRO A N 1
ATOM 560 C CA . PRO A 1 71 ? 6.049 16.388 -10.474 1.00 98.75 71 PRO A CA 1
ATOM 561 C C . PRO A 1 71 ? 4.905 16.980 -9.638 1.00 98.75 71 PRO A C 1
ATOM 563 O O . PRO A 1 71 ? 4.591 16.442 -8.580 1.00 98.75 71 PRO A O 1
ATOM 566 N N . GLU A 1 72 ? 4.259 18.046 -10.119 1.00 98.75 72 GLU A N 1
ATOM 567 C CA . GLU A 1 72 ? 3.125 18.669 -9.417 1.00 98.75 72 GLU A CA 1
ATOM 568 C C . GLU A 1 72 ? 1.918 17.724 -9.341 1.00 98.75 72 GLU A C 1
ATOM 570 O O . GLU A 1 72 ? 1.237 17.663 -8.321 1.00 98.75 72 GLU A O 1
ATOM 575 N N . GLU A 1 73 ? 1.682 16.937 -10.395 1.00 98.88 73 GLU A N 1
ATOM 576 C CA . GLU A 1 73 ? 0.597 15.956 -10.423 1.00 98.88 73 GLU A CA 1
ATOM 577 C C . GLU A 1 73 ? 0.886 14.785 -9.477 1.00 98.88 73 GLU A C 1
ATOM 579 O O . GLU A 1 73 ? 0.011 14.395 -8.709 1.00 98.88 73 GLU A O 1
ATOM 584 N N . GLY A 1 74 ? 2.131 14.293 -9.440 1.00 98.81 74 GLY A N 1
ATOM 585 C CA . GLY A 1 74 ? 2.552 13.286 -8.460 1.00 98.81 74 GLY A CA 1
ATOM 586 C C . GLY A 1 74 ? 2.344 13.756 -7.015 1.00 98.81 74 GLY A C 1
ATOM 587 O O . GLY A 1 74 ? 1.779 13.028 -6.197 1.00 98.81 74 GLY A O 1
ATOM 588 N N . LEU A 1 75 ? 2.722 15.002 -6.705 1.00 98.88 75 LEU A N 1
ATOM 589 C CA . LEU A 1 75 ? 2.494 15.607 -5.387 1.00 98.88 75 LEU A CA 1
ATOM 590 C C . LEU A 1 75 ? 0.999 15.780 -5.077 1.00 98.88 75 LEU A C 1
ATOM 592 O O . LEU A 1 75 ? 0.558 15.433 -3.980 1.00 98.88 75 LEU A O 1
ATOM 596 N N . ARG A 1 76 ? 0.198 16.257 -6.039 1.00 98.88 76 ARG A N 1
ATOM 597 C CA . ARG A 1 76 ? -1.259 16.404 -5.891 1.00 98.88 76 ARG A CA 1
ATOM 598 C C . ARG A 1 76 ? -1.921 15.061 -5.591 1.00 98.88 76 ARG A C 1
ATOM 600 O O . ARG A 1 76 ? -2.729 14.962 -4.668 1.00 98.88 76 ARG A O 1
ATOM 607 N N . MET A 1 77 ? -1.574 14.021 -6.347 1.00 98.88 77 MET A N 1
ATOM 608 C CA . MET A 1 77 ? -2.120 12.679 -6.167 1.00 98.88 77 MET A CA 1
ATOM 609 C C . MET A 1 77 ? -1.764 12.102 -4.795 1.00 98.88 77 MET A C 1
ATOM 611 O O . MET A 1 77 ? -2.660 11.604 -4.111 1.00 98.88 77 MET A O 1
ATOM 615 N N . LEU A 1 78 ? -0.515 12.253 -4.341 1.00 98.88 78 LEU A N 1
ATOM 616 C CA . LEU A 1 78 ? -0.109 11.869 -2.984 1.00 98.88 78 LEU A CA 1
ATOM 617 C C . LEU A 1 78 ? -0.881 12.642 -1.902 1.00 98.88 78 LEU A C 1
ATOM 619 O O . LEU A 1 78 ? -1.298 12.044 -0.913 1.00 98.88 78 LEU A O 1
ATOM 623 N N . GLY A 1 79 ? -1.160 13.933 -2.106 1.00 98.81 79 GLY A N 1
ATOM 624 C CA . GLY A 1 79 ? -2.038 14.706 -1.220 1.00 98.81 79 GLY A CA 1
ATOM 625 C C . GLY A 1 79 ? -3.444 14.102 -1.113 1.00 98.81 79 GLY A C 1
ATOM 626 O O . GLY A 1 79 ? -3.972 13.928 -0.018 1.00 98.81 79 GLY A O 1
ATOM 627 N N . THR A 1 80 ? -4.031 13.685 -2.239 1.00 98.88 80 THR A N 1
ATOM 628 C CA . THR A 1 80 ? -5.340 13.004 -2.233 1.00 98.88 80 THR A CA 1
ATOM 629 C C . THR A 1 80 ? -5.288 11.575 -1.682 1.00 98.88 80 THR A C 1
ATOM 631 O O . THR A 1 80 ? -6.315 11.054 -1.246 1.00 98.88 80 THR A O 1
ATOM 634 N N . ALA A 1 81 ? -4.128 10.914 -1.718 1.00 98.94 81 ALA A N 1
ATOM 635 C CA . ALA A 1 81 ? -3.922 9.622 -1.068 1.00 98.94 81 ALA A CA 1
ATOM 636 C C . ALA A 1 81 ? -3.909 9.785 0.458 1.00 98.94 81 ALA A C 1
ATOM 638 O O . ALA A 1 81 ? -4.587 9.035 1.157 1.00 98.94 81 ALA A O 1
ATOM 639 N N . MET A 1 82 ? -3.213 10.815 0.950 1.00 98.88 82 MET A N 1
ATOM 640 C CA . MET A 1 82 ? -3.150 11.168 2.369 1.00 98.88 82 MET A CA 1
ATOM 641 C C . MET A 1 82 ? -4.537 11.459 2.957 1.00 98.88 82 MET A C 1
ATOM 643 O O . MET A 1 82 ? -4.865 10.948 4.022 1.00 98.88 82 MET A O 1
ATOM 647 N N . ASP A 1 83 ? -5.373 12.214 2.238 1.00 98.88 83 ASP A N 1
ATOM 648 C CA . ASP A 1 83 ? -6.766 12.492 2.624 1.00 98.88 83 ASP A CA 1
ATOM 649 C C . ASP A 1 83 ? -7.567 11.200 2.867 1.00 98.88 83 ASP A C 1
ATOM 651 O O . ASP A 1 83 ? -8.172 11.006 3.922 1.00 98.88 83 ASP A O 1
ATOM 655 N N . LYS A 1 84 ? -7.480 10.244 1.933 1.00 98.94 84 LYS A N 1
ATOM 656 C CA . LYS A 1 84 ? -8.172 8.955 2.067 1.00 98.94 84 LYS A CA 1
ATOM 657 C C . LYS A 1 84 ? -7.580 8.056 3.150 1.00 98.94 84 LYS A C 1
ATOM 659 O O . LYS A 1 84 ? -8.328 7.347 3.820 1.00 98.94 84 LYS A O 1
ATOM 664 N N . ALA A 1 85 ? -6.266 8.101 3.359 1.00 98.94 85 ALA A N 1
ATOM 665 C CA . ALA A 1 85 ? -5.629 7.384 4.458 1.00 98.94 85 ALA A CA 1
ATOM 666 C C . ALA A 1 85 ? -6.084 7.934 5.824 1.00 98.94 85 ALA A C 1
ATOM 668 O O . ALA A 1 85 ? -6.407 7.156 6.722 1.00 98.94 85 ALA A O 1
ATOM 669 N N . ALA A 1 86 ? -6.204 9.260 5.966 1.00 98.94 86 ALA A N 1
ATOM 670 C CA . ALA A 1 86 ? -6.732 9.898 7.172 1.00 98.94 86 ALA A CA 1
ATOM 671 C C . ALA A 1 86 ? -8.195 9.505 7.437 1.00 98.94 86 ALA A C 1
ATOM 673 O O . ALA A 1 86 ? -8.554 9.160 8.566 1.00 98.94 86 ALA A O 1
ATOM 674 N N . ASP A 1 87 ? -9.024 9.490 6.392 1.00 98.94 87 ASP A N 1
ATOM 675 C CA . ASP A 1 87 ? -10.402 9.000 6.441 1.00 98.94 87 ASP A CA 1
ATOM 676 C C . ASP A 1 87 ? -10.489 7.556 6.961 1.00 98.94 87 ASP A C 1
ATOM 678 O O . ASP A 1 87 ? -11.324 7.266 7.827 1.00 98.94 87 ASP A O 1
ATOM 682 N N . ALA A 1 88 ? -9.632 6.665 6.448 1.00 98.94 88 ALA A N 1
ATOM 683 C CA . ALA A 1 88 ? -9.582 5.259 6.841 1.00 98.94 88 ALA A CA 1
ATOM 684 C C . ALA A 1 88 ? -9.182 5.099 8.312 1.00 98.94 88 ALA A C 1
ATOM 686 O O . ALA A 1 88 ? -9.932 4.503 9.087 1.00 98.94 88 ALA A O 1
ATOM 687 N N . ARG A 1 89 ? -8.048 5.682 8.723 1.00 98.88 89 ARG A N 1
ATOM 688 C CA . ARG A 1 89 ? -7.521 5.555 10.094 1.00 98.88 89 ARG A CA 1
ATOM 689 C C . ARG A 1 89 ? -8.452 6.161 11.140 1.00 98.88 89 ARG A C 1
ATOM 691 O O . ARG A 1 89 ? -8.657 5.602 12.212 1.00 98.88 89 ARG A O 1
ATOM 698 N N . THR A 1 90 ? -9.121 7.262 10.802 1.00 98.94 90 THR A N 1
ATOM 699 C CA . THR A 1 90 ? -10.113 7.891 11.686 1.00 98.94 90 THR A CA 1
ATOM 700 C C . THR A 1 90 ? -11.355 7.002 11.868 1.00 98.94 90 THR A C 1
ATOM 702 O O . THR A 1 90 ? -11.920 6.931 12.962 1.00 98.94 90 THR A O 1
ATOM 705 N N . LYS A 1 91 ? -11.802 6.299 10.815 1.00 98.88 91 LYS A N 1
ATOM 706 C CA . LYS A 1 91 ? -12.888 5.306 10.914 1.00 98.88 91 LYS A CA 1
ATOM 707 C C . LYS A 1 91 ? -12.443 4.063 11.688 1.00 98.88 91 LYS A C 1
ATOM 709 O O . LYS A 1 91 ? -13.210 3.589 12.521 1.00 98.88 91 LYS A O 1
ATOM 714 N N . LEU A 1 92 ? -11.215 3.596 11.469 1.00 98.94 92 LEU A N 1
ATOM 715 C CA . LEU A 1 92 ? -10.615 2.468 12.183 1.00 98.94 92 LEU A CA 1
ATOM 716 C C . LEU A 1 92 ? -10.516 2.722 13.680 1.00 98.94 92 LEU A C 1
ATOM 718 O O . LEU A 1 92 ? -11.002 1.903 14.448 1.00 98.94 92 LEU A O 1
ATOM 722 N N . ALA A 1 93 ? -9.991 3.875 14.097 1.00 98.88 93 ALA A N 1
ATOM 723 C CA . ALA A 1 93 ? -9.903 4.237 15.509 1.00 98.88 93 ALA A CA 1
ATOM 724 C C . ALA A 1 93 ? -11.279 4.196 16.202 1.00 98.88 93 ALA A C 1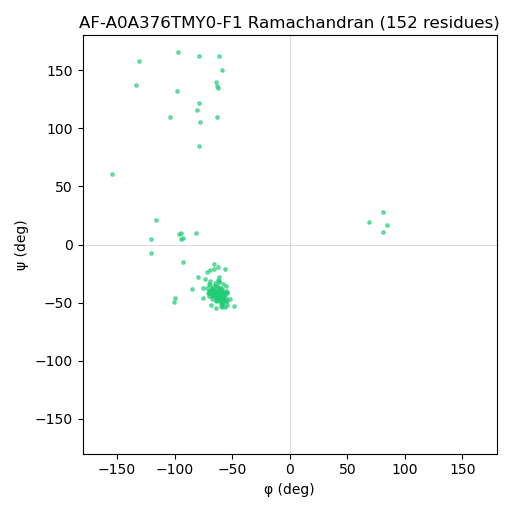
ATOM 726 O O . ALA A 1 93 ? -11.415 3.659 17.300 1.00 98.88 93 ALA A O 1
ATOM 727 N N . ARG A 1 94 ? -12.331 4.701 15.538 1.00 98.88 94 ARG A N 1
ATOM 728 C CA . ARG A 1 94 ? -13.707 4.614 16.056 1.00 98.88 94 ARG A CA 1
ATOM 729 C C . ARG A 1 94 ? -14.222 3.180 16.109 1.00 98.88 94 ARG A C 1
ATOM 731 O O . ARG A 1 94 ? -14.838 2.809 17.101 1.00 98.88 94 ARG A O 1
ATOM 738 N N . LEU A 1 95 ? -13.993 2.386 15.063 1.00 98.81 95 LEU A N 1
ATOM 739 C CA . LEU A 1 95 ? -14.436 0.994 15.016 1.00 98.81 95 LEU A CA 1
ATOM 740 C C . LEU A 1 95 ? -13.742 0.161 16.099 1.00 98.81 95 LEU A C 1
ATOM 742 O O . LEU A 1 95 ? -14.425 -0.511 16.865 1.00 98.81 95 LEU A O 1
ATOM 746 N N . LEU A 1 96 ? -12.420 0.269 16.220 1.00 98.88 96 LEU A N 1
ATOM 747 C CA . LEU A 1 96 ? -11.618 -0.378 17.261 1.00 98.88 96 LEU A CA 1
ATOM 748 C C . LEU A 1 96 ? -12.132 -0.030 18.663 1.00 98.88 96 LEU A C 1
ATOM 750 O O . LEU A 1 96 ? -12.303 -0.930 19.486 1.00 98.88 96 LEU A O 1
ATOM 754 N N . ALA A 1 97 ? -12.506 1.231 18.907 1.00 98.75 97 ALA A N 1
ATOM 755 C CA . ALA A 1 97 ? -13.093 1.638 20.181 1.00 98.75 97 ALA A CA 1
ATOM 756 C C . ALA A 1 97 ? -14.415 0.907 20.489 1.00 98.75 97 ALA A C 1
ATOM 758 O O . ALA A 1 97 ? -14.631 0.503 21.631 1.00 98.75 97 ALA A O 1
ATOM 759 N N . THR A 1 98 ? -15.276 0.650 19.491 1.00 98.69 98 THR A N 1
ATOM 760 C CA . THR A 1 98 ? -16.493 -0.172 19.693 1.00 98.69 98 THR A CA 1
ATOM 761 C C . THR A 1 98 ? -16.185 -1.632 20.029 1.00 98.69 98 THR A C 1
ATOM 763 O O . THR A 1 98 ? -17.020 -2.314 20.619 1.00 98.69 98 THR A O 1
ATOM 766 N N . LYS A 1 99 ? -14.981 -2.106 19.686 1.00 98.38 99 LYS A N 1
ATOM 767 C CA . LYS A 1 99 ? -14.472 -3.441 20.023 1.00 98.38 99 LYS A CA 1
ATOM 768 C C . LYS A 1 99 ? -13.628 -3.444 21.309 1.00 98.38 99 LYS A C 1
ATOM 770 O O . LYS A 1 99 ? -12.989 -4.442 21.619 1.00 98.38 99 LYS A O 1
ATOM 775 N N . GLY A 1 100 ? -13.620 -2.343 22.069 1.00 98.44 100 GLY A N 1
ATOM 776 C CA . GLY A 1 100 ? -12.890 -2.222 23.336 1.00 98.44 100 GLY A CA 1
ATOM 777 C C . GLY A 1 100 ? -11.395 -1.914 23.195 1.00 98.44 100 GLY A C 1
ATOM 778 O O . GLY A 1 100 ? -10.669 -1.973 24.184 1.00 98.44 100 GLY A O 1
ATOM 779 N N . ILE A 1 101 ? -10.924 -1.570 21.993 1.00 98.75 101 ILE A N 1
ATOM 780 C CA . ILE A 1 101 ? -9.521 -1.248 21.714 1.00 98.75 101 ILE A CA 1
ATOM 781 C C . ILE A 1 101 ? -9.379 0.271 21.576 1.00 98.75 101 ILE A C 1
ATOM 783 O O . ILE A 1 101 ? -9.857 0.865 20.614 1.00 98.75 101 ILE A O 1
ATOM 787 N N . THR A 1 102 ? -8.723 0.909 22.547 1.00 98.31 102 THR A N 1
ATOM 788 C CA . THR A 1 102 ? -8.537 2.376 22.596 1.00 98.31 102 THR A CA 1
ATOM 789 C C . THR A 1 102 ? -7.071 2.814 22.612 1.00 98.31 102 T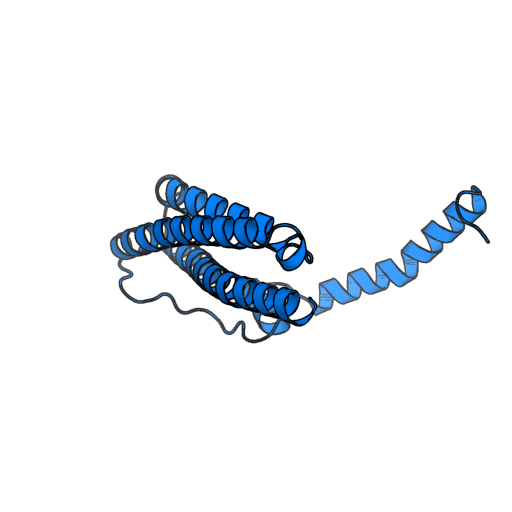HR A C 1
ATOM 791 O O . THR A 1 102 ? -6.789 3.994 22.804 1.00 98.31 102 THR A O 1
ATOM 794 N N . HIS A 1 103 ? -6.140 1.870 22.482 1.00 98.44 103 HIS A N 1
ATOM 795 C CA . HIS A 1 103 ? -4.706 2.131 22.374 1.00 98.44 103 HIS A CA 1
ATOM 796 C C . HIS A 1 103 ? -4.275 2.122 20.903 1.00 98.44 103 HIS A C 1
ATOM 798 O O . HIS A 1 103 ? -5.019 1.676 20.028 1.00 98.44 103 HIS A O 1
ATOM 804 N N . GLU A 1 104 ? -3.078 2.636 20.637 1.00 98.56 104 GLU A N 1
ATOM 805 C CA . GLU A 1 104 ? -2.457 2.552 19.318 1.00 98.56 104 GLU A CA 1
ATOM 806 C C . GLU A 1 104 ? -2.165 1.092 18.944 1.00 98.56 104 GLU A C 1
ATOM 808 O O . GLU A 1 104 ? -1.761 0.299 19.792 1.00 98.56 104 GLU A O 1
ATOM 813 N N . ILE A 1 105 ? -2.385 0.728 17.678 1.00 98.69 105 ILE A N 1
ATOM 814 C CA . ILE A 1 105 ? -2.078 -0.617 17.188 1.00 98.69 105 ILE A CA 1
ATOM 815 C C . ILE A 1 105 ? -0.585 -0.710 16.882 1.00 98.69 105 ILE A C 1
ATOM 817 O O . ILE A 1 105 ? -0.088 -0.049 15.970 1.00 98.69 105 ILE A O 1
ATOM 821 N N . GLU A 1 106 ? 0.108 -1.565 17.630 1.00 97.75 106 GLU A N 1
ATOM 822 C CA . GLU A 1 106 ? 1.531 -1.839 17.444 1.00 97.75 106 GLU A CA 1
ATOM 823 C C . GLU A 1 106 ? 1.812 -2.468 16.074 1.00 97.75 106 GLU A C 1
ATOM 825 O O . GLU A 1 106 ? 1.124 -3.392 15.626 1.00 97.75 106 GLU A O 1
ATOM 830 N N . ILE A 1 107 ? 2.869 -1.987 15.421 1.00 98.38 107 ILE A N 1
ATOM 831 C CA . ILE A 1 107 ? 3.328 -2.491 14.127 1.00 98.38 107 ILE A CA 1
ATOM 832 C C . ILE A 1 107 ? 4.483 -3.468 14.374 1.00 98.38 107 ILE A C 1
ATOM 834 O O . ILE A 1 107 ? 5.405 -3.138 15.125 1.00 98.38 107 ILE A O 1
ATOM 838 N N . PRO A 1 108 ? 4.480 -4.671 13.766 1.00 97.94 108 PRO A N 1
ATOM 839 C CA . PRO A 1 108 ? 5.616 -5.577 13.878 1.00 97.94 108 PRO A CA 1
ATOM 840 C C . PRO A 1 108 ? 6.877 -4.943 13.282 1.00 97.94 108 PRO A C 1
ATOM 842 O O . PRO A 1 108 ? 6.817 -4.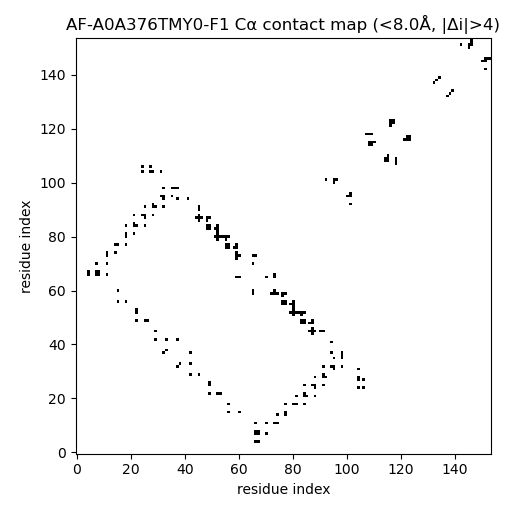008 12.484 1.00 97.94 108 PRO A O 1
ATOM 845 N N . ASP A 1 109 ? 8.041 -5.487 13.625 1.00 98.19 109 ASP A N 1
ATOM 846 C CA . ASP A 1 109 ? 9.293 -5.008 13.052 1.00 98.19 109 ASP A CA 1
ATOM 847 C C . ASP A 1 109 ? 9.322 -5.241 11.530 1.00 98.19 109 ASP A C 1
ATOM 849 O O . ASP A 1 109 ? 9.432 -6.369 11.053 1.00 98.19 109 ASP A O 1
ATOM 853 N N . ILE A 1 110 ? 9.237 -4.148 10.773 1.00 98.56 110 ILE A N 1
ATOM 854 C CA . ILE A 1 110 ? 9.312 -4.109 9.307 1.00 98.56 110 ILE A CA 1
ATOM 855 C C . ILE A 1 110 ? 10.543 -3.327 8.819 1.00 98.56 110 ILE A C 1
ATOM 857 O O . ILE A 1 110 ? 10.588 -2.875 7.677 1.00 98.56 110 ILE A O 1
ATOM 861 N N . SER A 1 111 ? 11.564 -3.174 9.674 1.00 98.31 111 SER A N 1
ATOM 862 C CA . SER A 1 111 ? 12.776 -2.379 9.395 1.00 98.31 111 SER A CA 1
ATOM 863 C C . SER A 1 111 ? 13.613 -2.889 8.219 1.00 98.31 111 SER A C 1
ATOM 865 O O . SER A 1 111 ? 14.427 -2.148 7.667 1.00 98.31 111 SER A O 1
ATOM 867 N N . THR A 1 112 ? 13.430 -4.150 7.823 1.00 98.75 112 THR A N 1
ATOM 868 C CA . THR A 1 112 ? 14.063 -4.728 6.636 1.00 98.75 112 THR A CA 1
ATOM 869 C C . THR A 1 112 ? 13.036 -5.444 5.775 1.00 98.75 112 THR A C 1
ATOM 871 O O . THR A 1 112 ? 11.989 -5.890 6.252 1.00 98.75 112 THR A O 1
ATOM 874 N N . LYS A 1 113 ? 13.370 -5.611 4.493 1.00 98.38 113 LYS A N 1
ATOM 875 C CA . LYS A 1 113 ? 12.565 -6.382 3.543 1.00 98.38 113 LYS A CA 1
ATOM 876 C C . LYS A 1 113 ? 12.247 -7.778 4.082 1.00 98.38 113 LYS A C 1
ATOM 878 O O . LYS A 1 113 ? 11.104 -8.210 4.010 1.00 98.38 113 LYS A O 1
ATOM 883 N N . GLU A 1 114 ? 13.247 -8.472 4.617 1.00 98.44 114 GLU A N 1
ATOM 884 C CA . GLU A 1 114 ? 13.127 -9.842 5.118 1.00 98.44 114 GLU A CA 1
ATOM 885 C C . GLU A 1 114 ? 12.148 -9.914 6.291 1.00 98.44 114 GLU A C 1
ATOM 887 O O . GLU A 1 114 ? 11.275 -10.782 6.307 1.00 98.44 114 GLU A O 1
ATOM 892 N N . LYS A 1 115 ? 12.240 -8.965 7.231 1.00 98.50 115 LYS A N 1
ATOM 893 C CA . LYS A 1 115 ? 11.336 -8.900 8.382 1.00 98.50 115 LYS A CA 1
ATOM 894 C C . LYS A 1 115 ? 9.906 -8.553 7.968 1.00 98.50 115 LYS A C 1
ATOM 896 O O . LYS A 1 115 ? 8.973 -9.209 8.418 1.00 98.50 115 LYS A O 1
ATOM 901 N N . ALA A 1 116 ? 9.726 -7.611 7.038 1.00 98.62 116 ALA A N 1
ATOM 902 C CA . ALA A 1 116 ? 8.406 -7.276 6.503 1.00 98.62 116 ALA A CA 1
ATOM 903 C C . ALA A 1 116 ? 7.756 -8.466 5.773 1.00 98.62 116 ALA A C 1
ATOM 905 O O . ALA A 1 116 ? 6.576 -8.742 5.971 1.00 98.62 116 ALA A O 1
ATOM 906 N N . GLN A 1 117 ? 8.529 -9.213 4.974 1.00 98.62 117 GLN A N 1
ATOM 907 C CA . GLN A 1 117 ? 8.069 -10.438 4.307 1.00 98.62 117 GLN A CA 1
ATOM 908 C C . GLN A 1 117 ? 7.655 -11.517 5.315 1.00 98.62 117 GLN A C 1
ATOM 910 O O . GLN A 1 117 ? 6.616 -12.155 5.144 1.00 98.62 117 GLN A O 1
ATOM 915 N N . GLN A 1 118 ? 8.438 -11.694 6.381 1.00 98.25 118 GLN A N 1
ATOM 916 C CA . GLN A 1 118 ? 8.113 -12.623 7.459 1.00 98.25 118 GLN A CA 1
ATOM 917 C C . GLN A 1 118 ? 6.847 -12.199 8.220 1.00 98.25 118 GLN A C 1
A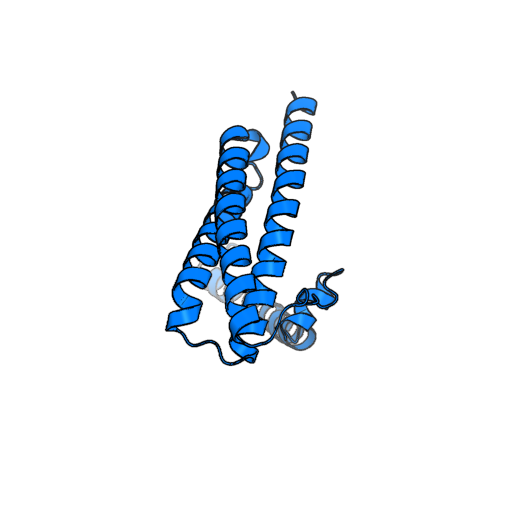TOM 919 O O . GLN A 1 118 ? 6.004 -13.046 8.505 1.00 98.25 118 GLN A O 1
ATOM 924 N N . ALA A 1 119 ? 6.677 -10.904 8.506 1.00 97.69 119 ALA A N 1
ATOM 925 C CA . ALA A 1 119 ? 5.528 -10.366 9.238 1.00 97.69 119 ALA A CA 1
ATOM 926 C C . ALA A 1 119 ? 4.182 -10.615 8.533 1.00 97.69 119 ALA A C 1
ATOM 928 O O . ALA A 1 119 ? 3.156 -10.740 9.198 1.00 97.69 119 ALA A O 1
ATOM 929 N N . ILE A 1 120 ? 4.186 -10.733 7.201 1.00 98.12 120 ILE A N 1
ATOM 930 C CA . ILE A 1 120 ? 2.999 -11.075 6.400 1.00 98.12 120 ILE A CA 1
ATOM 931 C C . ILE A 1 120 ? 2.905 -12.574 6.055 1.00 98.12 120 ILE A C 1
ATOM 933 O O . ILE A 1 120 ? 2.058 -12.969 5.258 1.00 98.12 120 ILE A O 1
ATOM 937 N N . GLY A 1 121 ? 3.766 -13.416 6.640 1.00 98.00 121 GLY A N 1
ATOM 938 C CA . GLY A 1 121 ? 3.693 -14.876 6.532 1.00 98.00 121 GLY A CA 1
ATOM 939 C C . GLY A 1 121 ? 4.343 -15.494 5.289 1.00 98.00 121 GLY A C 1
ATOM 940 O O . GLY A 1 121 ? 4.057 -16.648 4.973 1.00 98.00 121 GLY A O 1
ATOM 941 N N . LEU A 1 122 ? 5.214 -14.777 4.568 1.00 98.56 122 LEU A N 1
ATOM 942 C CA . LEU A 1 122 ? 5.898 -15.341 3.398 1.00 98.56 122 LEU A CA 1
ATOM 943 C C . LEU A 1 122 ? 7.081 -16.233 3.799 1.00 98.56 122 LEU A C 1
ATOM 945 O O . LEU A 1 122 ? 8.063 -15.763 4.377 1.00 98.56 122 LEU A O 1
ATOM 949 N N . ASN A 1 123 ? 7.053 -17.501 3.378 1.00 98.50 123 ASN A N 1
ATOM 950 C CA . ASN A 1 123 ? 8.222 -18.381 3.431 1.00 98.50 123 ASN A CA 1
ATOM 951 C C . ASN A 1 123 ? 9.178 -18.076 2.264 1.00 98.50 123 ASN A C 1
ATOM 953 O O . ASN A 1 123 ? 9.135 -18.698 1.201 1.00 98.50 123 ASN A O 1
ATOM 957 N N . MET A 1 124 ? 10.043 -17.079 2.455 1.00 98.50 124 MET A N 1
ATOM 958 C CA . MET A 1 124 ? 10.945 -16.603 1.403 1.00 98.50 124 MET A CA 1
ATOM 959 C C . MET A 1 124 ? 12.047 -17.592 1.020 1.00 98.50 124 MET A C 1
ATOM 961 O O . MET A 1 124 ? 12.587 -17.469 -0.079 1.00 98.50 124 MET A O 1
ATOM 965 N N . GLU A 1 125 ? 12.392 -18.545 1.884 1.00 98.31 125 GLU A N 1
ATOM 966 C CA . GLU A 1 125 ? 13.335 -19.612 1.543 1.00 98.31 125 GLU A CA 1
ATOM 967 C C . GLU A 1 125 ? 12.711 -20.550 0.510 1.00 98.31 125 GLU A C 1
ATOM 969 O O . GLU A 1 125 ? 13.265 -20.720 -0.577 1.00 98.31 125 GLU A O 1
ATOM 974 N N . GLN A 1 126 ? 11.503 -21.044 0.797 1.00 98.62 126 GLN A N 1
ATOM 975 C CA . GLN A 1 126 ? 10.747 -21.893 -0.119 1.00 98.62 126 GLN A CA 1
ATOM 976 C C . GLN A 1 126 ? 10.470 -21.184 -1.453 1.00 98.62 126 GLN A C 1
ATOM 978 O O . GLN A 1 126 ? 10.811 -21.714 -2.509 1.00 98.62 126 GLN A O 1
ATOM 983 N N . ILE A 1 127 ? 9.939 -19.953 -1.420 1.00 98.75 127 ILE A N 1
ATOM 984 C CA . ILE A 1 127 ? 9.622 -19.180 -2.637 1.00 98.75 127 ILE A CA 1
ATOM 985 C C . ILE A 1 127 ? 10.866 -19.005 -3.521 1.00 98.75 127 ILE A C 1
ATOM 987 O O . ILE A 1 127 ? 10.792 -19.107 -4.748 1.00 98.75 127 ILE A O 1
ATOM 991 N N . LYS A 1 128 ? 12.030 -18.723 -2.918 1.00 98.62 128 LYS A N 1
ATOM 992 C CA . LYS A 1 128 ? 13.281 -18.563 -3.668 1.00 98.62 128 LYS A CA 1
ATOM 993 C C . LYS A 1 128 ? 13.779 -19.897 -4.215 1.00 98.62 128 LYS A C 1
ATOM 995 O O . LYS A 1 128 ? 14.212 -19.905 -5.363 1.00 98.62 128 LYS A O 1
ATOM 1000 N N . ALA A 1 129 ? 13.717 -20.983 -3.446 1.00 98.75 129 ALA A N 1
ATOM 1001 C CA . ALA A 1 129 ? 14.132 -22.309 -3.900 1.00 98.75 129 ALA A CA 1
ATOM 1002 C C . ALA A 1 129 ? 13.323 -22.749 -5.131 1.00 98.75 129 ALA A C 1
ATOM 1004 O O . ALA A 1 129 ? 13.900 -22.997 -6.189 1.00 98.75 129 ALA A O 1
ATOM 1005 N N . GLU A 1 130 ? 11.993 -22.689 -5.044 1.00 98.75 130 GLU A N 1
ATOM 1006 C CA . GLU A 1 130 ? 11.093 -23.030 -6.152 1.00 98.75 130 GLU A CA 1
ATOM 1007 C C . GLU A 1 130 ? 11.348 -22.152 -7.386 1.00 98.75 130 GLU A C 1
ATOM 1009 O O . GLU A 1 130 ? 11.405 -22.640 -8.520 1.00 98.75 130 GLU A O 1
ATOM 1014 N N . LYS A 1 131 ? 11.561 -20.841 -7.190 1.00 98.69 131 LYS A N 1
ATOM 1015 C CA . LYS A 1 131 ? 11.846 -19.941 -8.312 1.00 98.69 131 LYS A CA 1
ATOM 1016 C C . LYS A 1 131 ? 13.215 -20.203 -8.943 1.00 98.69 131 LYS A C 1
ATOM 1018 O O . LYS A 1 131 ? 13.344 -20.051 -10.158 1.00 98.69 131 LYS A O 1
ATOM 1023 N N . GLN A 1 132 ? 14.224 -20.574 -8.157 1.00 98.75 132 GLN A N 1
ATOM 1024 C CA . GLN A 1 132 ? 15.551 -20.921 -8.669 1.00 98.75 132 GLN A CA 1
ATOM 1025 C C . GLN A 1 132 ? 15.517 -22.204 -9.497 1.00 98.75 132 GLN A C 1
ATOM 1027 O O . GLN A 1 132 ? 16.105 -22.227 -10.578 1.00 98.75 132 GLN A O 1
ATOM 1032 N N . ASP A 1 133 ? 14.783 -23.219 -9.048 1.00 98.75 133 ASP A N 1
ATOM 1033 C CA . ASP A 1 133 ? 14.598 -24.458 -9.807 1.00 98.75 133 ASP A CA 1
ATOM 1034 C C . ASP A 1 133 ? 13.870 -24.184 -11.127 1.00 98.75 133 ASP A C 1
ATOM 1036 O O . ASP A 1 133 ? 14.342 -24.575 -12.195 1.00 98.75 133 ASP A O 1
ATOM 1040 N N . PHE A 1 134 ? 12.795 -23.386 -11.094 1.00 98.81 134 PHE A N 1
ATOM 1041 C CA . PHE A 1 134 ? 12.115 -22.936 -12.309 1.00 98.81 134 PHE A CA 1
ATOM 1042 C C . PHE A 1 134 ? 13.068 -22.224 -13.283 1.00 98.81 134 PHE A C 1
ATOM 1044 O O . PHE A 1 134 ? 13.069 -22.525 -14.474 1.00 98.81 134 PHE A O 1
ATOM 1051 N N . ILE A 1 135 ? 13.889 -21.284 -12.799 1.00 98.69 135 ILE A N 1
ATOM 1052 C CA . ILE A 1 135 ? 14.816 -20.526 -13.654 1.00 98.69 135 ILE A CA 1
ATOM 1053 C C . ILE A 1 135 ? 15.846 -21.453 -14.301 1.00 98.69 135 ILE A C 1
ATOM 1055 O O . ILE A 1 135 ? 16.106 -21.334 -15.495 1.00 98.69 135 ILE A O 1
ATOM 1059 N N . LYS A 1 136 ? 16.422 -22.380 -13.533 1.00 98.69 136 LYS A N 1
ATOM 1060 C CA . LYS A 1 136 ? 17.477 -23.278 -14.016 1.00 98.69 136 LYS A CA 1
ATOM 1061 C C . LYS A 1 136 ? 16.959 -24.362 -14.954 1.00 98.69 136 LYS A C 1
ATOM 1063 O O . LYS A 1 136 ? 17.711 -24.811 -15.812 1.00 98.69 136 LYS A O 1
ATOM 1068 N N . THR A 1 137 ? 15.709 -24.787 -14.793 1.00 98.56 137 THR A N 1
ATOM 1069 C CA . THR A 1 137 ? 15.150 -25.902 -15.565 1.00 98.56 137 THR A CA 1
ATOM 1070 C C . THR A 1 137 ? 14.281 -25.428 -16.722 1.00 98.56 137 THR A C 1
ATOM 1072 O O . THR A 1 137 ? 14.472 -25.873 -17.850 1.00 98.56 137 THR A O 1
ATOM 1075 N N . VAL A 1 138 ? 13.340 -24.518 -16.473 1.00 98.69 138 VAL A N 1
ATOM 1076 C CA . VAL A 1 138 ? 12.281 -24.188 -17.437 1.00 98.69 138 VAL A CA 1
ATOM 1077 C C . VAL A 1 138 ? 12.735 -23.145 -18.455 1.00 98.69 138 VAL A C 1
ATOM 1079 O O . VAL A 1 138 ? 12.418 -23.272 -19.635 1.00 98.69 138 VAL A O 1
ATOM 1082 N N . ILE A 1 139 ? 13.514 -22.140 -18.043 1.00 98.50 139 ILE A N 1
ATOM 1083 C CA . ILE A 1 139 ? 13.967 -21.091 -18.971 1.00 98.50 139 ILE A CA 1
ATOM 1084 C C . ILE A 1 139 ? 14.837 -21.664 -20.103 1.00 98.50 139 ILE A C 1
ATOM 1086 O O . ILE A 1 139 ? 14.527 -21.375 -21.259 1.00 98.50 139 ILE A O 1
ATOM 1090 N N . PRO A 1 140 ? 15.833 -22.541 -19.851 1.00 98.50 140 PRO A N 1
ATOM 1091 C CA . PRO A 1 140 ? 16.588 -23.164 -20.938 1.00 98.50 140 PRO A CA 1
ATOM 1092 C C . PRO A 1 140 ? 15.716 -23.991 -21.889 1.00 98.50 140 PRO A C 1
ATOM 1094 O O . PRO A 1 140 ? 15.926 -23.946 -23.098 1.00 98.50 140 PRO A O 1
ATOM 1097 N N . GLN A 1 141 ? 14.711 -24.707 -21.368 1.00 98.56 141 GLN A N 1
ATOM 1098 C CA . GLN A 1 141 ? 13.772 -25.485 -22.185 1.00 98.56 141 GLN A CA 1
ATOM 1099 C C . GLN A 1 141 ? 12.926 -24.579 -23.089 1.00 98.56 141 GLN A C 1
ATOM 1101 O O . GLN A 1 141 ? 12.734 -24.886 -24.266 1.00 98.56 141 GLN A O 1
ATOM 1106 N N . TRP A 1 142 ? 12.450 -23.446 -22.564 1.00 98.50 142 TRP A N 1
ATOM 1107 C CA . TRP A 1 142 ? 11.727 -22.447 -23.351 1.00 98.50 142 TRP A CA 1
ATOM 1108 C C . TRP A 1 142 ? 12.599 -21.850 -24.449 1.00 98.50 142 TRP A C 1
ATOM 1110 O O . TRP A 1 142 ? 12.151 -21.749 -25.590 1.00 98.50 142 TRP A O 1
ATOM 1120 N N . GLU A 1 143 ? 13.845 -21.492 -24.138 1.00 98.44 143 GLU A N 1
ATOM 1121 C CA . GLU A 1 143 ? 14.771 -20.980 -25.144 1.00 98.44 143 GLU A CA 1
ATOM 1122 C C . GLU A 1 143 ? 15.118 -22.037 -26.200 1.00 98.44 143 GLU A C 1
ATOM 1124 O O . GLU A 1 143 ? 15.146 -21.723 -27.386 1.00 98.44 143 GLU A O 1
ATOM 1129 N N . GLU A 1 144 ? 15.348 -23.296 -25.814 1.00 98.25 144 GLU A N 1
ATOM 1130 C CA . GLU A 1 144 ? 15.589 -24.397 -26.756 1.00 98.25 144 GLU A CA 1
ATOM 1131 C C . GLU A 1 144 ? 14.394 -24.596 -27.694 1.00 98.25 144 GLU A C 1
ATOM 1133 O O . GLU A 1 144 ? 14.563 -24.700 -28.911 1.00 98.25 144 GLU A O 1
ATOM 1138 N N . GLN A 1 145 ? 13.176 -24.600 -27.150 1.00 98.44 145 GLN A N 1
ATOM 1139 C CA . GLN A 1 145 ? 11.955 -24.696 -27.941 1.00 98.44 145 GLN A CA 1
ATOM 1140 C C . GLN A 1 145 ? 11.788 -23.487 -28.874 1.00 98.44 145 GLN A C 1
ATOM 1142 O O . GLN A 1 145 ? 11.436 -23.658 -30.042 1.00 98.44 145 GLN A O 1
ATOM 1147 N N . ALA A 1 146 ? 12.075 -22.274 -28.397 1.00 98.62 146 ALA A N 1
ATOM 1148 C CA . ALA A 1 146 ? 12.027 -21.067 -29.214 1.00 98.62 146 ALA A CA 1
ATOM 1149 C C . ALA A 1 146 ? 13.062 -21.106 -30.353 1.00 98.62 146 ALA A C 1
ATOM 1151 O O . ALA A 1 146 ? 12.711 -20.789 -31.491 1.00 98.62 146 ALA A O 1
ATOM 1152 N N . ARG A 1 147 ? 14.295 -21.569 -30.090 1.00 98.25 147 ARG A N 1
ATOM 1153 C CA . ARG A 1 147 ? 15.341 -21.770 -31.111 1.00 98.25 147 ARG A CA 1
ATOM 1154 C C . ARG A 1 147 ? 14.927 -22.822 -32.146 1.00 98.25 147 ARG A C 1
ATOM 1156 O O . ARG A 1 147 ? 15.040 -22.563 -33.341 1.00 98.25 147 ARG A O 1
ATOM 1163 N N . LYS A 1 148 ? 14.382 -23.973 -31.720 1.00 97.81 148 LYS A N 1
ATOM 1164 C CA . LYS A 1 148 ? 13.876 -25.033 -32.626 1.00 97.81 148 LYS A CA 1
ATOM 1165 C C . LYS A 1 148 ? 12.788 -24.530 -33.576 1.00 97.81 148 LYS A C 1
ATOM 1167 O O . LYS A 1 148 ? 12.728 -24.975 -34.717 1.00 97.81 148 LYS A O 1
ATOM 11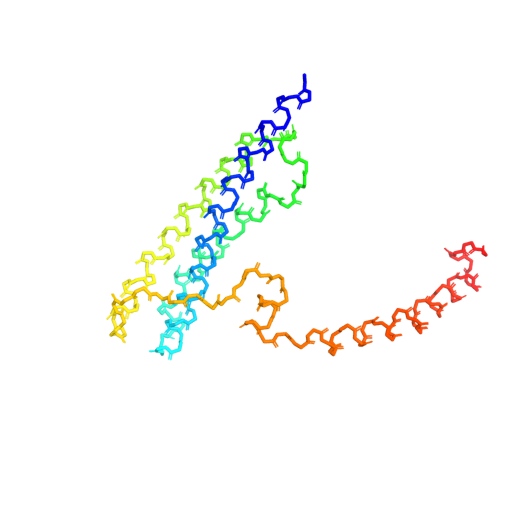72 N N . ASN A 1 149 ? 11.968 -23.589 -33.116 1.00 98.00 149 ASN A N 1
ATOM 1173 C CA . ASN A 1 149 ? 10.882 -22.997 -33.896 1.00 98.00 149 ASN A CA 1
ATOM 1174 C C . ASN A 1 149 ? 11.285 -21.713 -34.645 1.00 98.00 149 ASN A C 1
ATOM 1176 O O . ASN A 1 149 ? 10.422 -21.061 -35.227 1.00 98.00 149 ASN A O 1
ATOM 1180 N N . GLY A 1 150 ? 12.563 -21.317 -34.619 1.00 97.25 150 GLY A N 1
ATOM 1181 C CA . GLY A 1 150 ? 13.047 -20.109 -35.297 1.00 97.25 150 GLY A CA 1
ATOM 1182 C C . GLY A 1 150 ? 12.553 -18.785 -34.695 1.00 97.25 150 GLY A C 1
ATOM 1183 O O . GLY A 1 150 ? 12.592 -17.762 -35.371 1.00 97.25 150 GLY A O 1
ATOM 1184 N N . LEU A 1 151 ? 12.081 -18.789 -33.443 1.00 98.12 151 LEU A N 1
ATOM 1185 C CA . LEU A 1 151 ? 11.580 -17.605 -32.726 1.00 98.12 151 LEU A CA 1
ATOM 1186 C C . LEU A 1 151 ? 12.661 -16.903 -31.891 1.00 98.12 151 LEU A C 1
ATOM 1188 O O . LEU A 1 151 ? 12.464 -15.774 -31.447 1.00 98.12 151 LEU A O 1
ATOM 1192 N N . LEU A 1 152 ? 13.787 -17.578 -31.658 1.00 97.69 152 LEU A N 1
ATOM 1193 C CA . LEU A 1 152 ? 14.938 -17.061 -30.926 1.00 97.69 152 LEU A CA 1
ATOM 1194 C C . LEU A 1 152 ? 16.211 -17.383 -31.711 1.00 97.69 152 LEU A C 1
ATOM 1196 O O . LEU A 1 152 ? 16.344 -18.487 -32.244 1.00 97.69 152 LEU A O 1
ATOM 1200 N N . SER A 1 153 ? 17.130 -16.419 -31.793 1.00 92.19 153 SER A N 1
ATOM 1201 C CA . SER A 1 153 ? 18.444 -16.632 -32.405 1.00 92.19 153 SER A CA 1
ATOM 1202 C C . SER A 1 153 ? 19.202 -17.746 -31.682 1.00 92.19 153 SER A C 1
ATOM 1204 O O . SER A 1 153 ? 18.998 -17.950 -30.482 1.00 92.19 153 SER A O 1
ATOM 1206 N N . GLN A 1 154 ? 20.068 -18.454 -32.416 1.00 74.00 154 GLN A N 1
ATOM 1207 C CA . GLN A 1 154 ? 20.972 -19.439 -31.816 1.00 74.00 154 GLN A CA 1
ATOM 1208 C C . GLN A 1 154 ? 21.794 -18.811 -30.692 1.00 74.00 154 GLN A C 1
ATOM 1210 O O . GLN A 1 154 ? 22.347 -17.711 -30.919 1.00 74.00 154 GLN A O 1
#

InterPro domains:
  IPR003321 Cytochrome c552 [PF02335] (1-148)
  IPR003321 Cytochrome c552 [PTHR30633] (2-154)
  IPR036280 Multiheme cytochrome superfamily [SSF48695] (3-151)

Radius of gyration: 21.43 Å; Cα contacts (8 Å, |Δi|>4): 132; chains: 1; bounding box: 41×47×59 Å

Solvent-accessible surface area (backbone atoms only — not comparable to full-atom values): 8339 Å² total; per-residue (Å²): 110,71,67,60,41,52,49,39,39,48,57,46,49,58,52,49,51,58,42,48,54,46,47,52,50,41,54,54,44,50,47,51,31,45,76,62,67,54,48,70,78,72,41,47,66,37,52,51,24,44,51,52,12,50,51,31,38,45,69,31,55,70,49,86,55,27,38,72,77,43,40,69,58,28,48,51,32,38,54,58,10,41,55,25,32,52,55,20,40,57,50,44,54,54,53,27,42,77,63,75,42,85,71,85,74,84,77,77,74,54,92,42,72,70,40,39,41,48,76,74,67,50,62,61,68,60,55,48,52,57,50,49,52,43,53,71,54,48,50,57,52,51,51,50,52,31,35,78,70,69,76,38,83,131

Foldseek 3Di:
DVVQLVVLVVVLVVLLVVLVVLLLQLVLLLVLLVVLPDDCVLCVLLVVLSVQLVVLSCVLPVPVRCSPPPSVSSVVSSVVSVVSSCVNVVSSCVSCVVSVHNDRRDHFDPVDPVRVCVSVPDPVVVVVVVVVCCVVPVVVVVQVVCVVVVNDDD

Mean predicted aligned error: 2.61 Å